Protein AF-A0A2N1QL64-F1 (afdb_monomer_lite)

Structure (mmCIF, N/CA/C/O backbone):
data_AF-A0A2N1QL64-F1
#
_entry.id   AF-A0A2N1QL64-F1
#
loop_
_atom_site.group_PDB
_atom_site.id
_atom_site.type_symbol
_atom_site.label_atom_id
_atom_site.label_alt_id
_atom_site.label_comp_id
_atom_site.label_asym_id
_atom_site.label_entity_id
_atom_site.label_seq_id
_atom_site.pdbx_PDB_ins_code
_atom_site.Cartn_x
_atom_site.Cartn_y
_atom_site.Cartn_z
_atom_site.occupancy
_atom_site.B_iso_or_equiv
_atom_site.auth_seq_id
_atom_site.auth_comp_id
_atom_site.auth_asym_id
_atom_site.auth_atom_id
_atom_site.pdbx_PDB_model_num
ATOM 1 N N . GLY A 1 1 ? -6.101 16.039 15.272 1.00 84.69 1 GLY A N 1
ATOM 2 C CA . GLY A 1 1 ? -6.784 16.147 13.962 1.00 84.69 1 GLY A CA 1
ATOM 3 C C . GLY A 1 1 ? -7.696 14.952 13.737 1.00 84.69 1 GLY A C 1
ATOM 4 O O . GLY A 1 1 ? -7.633 14.002 14.512 1.00 84.69 1 GLY A O 1
ATOM 5 N N . LYS A 1 2 ? -8.550 14.990 12.708 1.00 93.19 2 LYS A N 1
ATOM 6 C CA . LYS A 1 2 ? -9.371 13.846 12.270 1.00 93.19 2 LYS A CA 1
ATOM 7 C C . LYS A 1 2 ? -8.782 13.292 10.973 1.00 93.19 2 LYS A C 1
ATOM 9 O O . LYS A 1 2 ? -8.577 14.058 10.040 1.00 93.19 2 LYS A O 1
ATOM 14 N N . VAL A 1 3 ? -8.521 11.989 10.925 1.00 96.50 3 VAL A N 1
ATOM 15 C CA . VAL A 1 3 ? -8.086 11.282 9.715 1.00 96.50 3 VAL A CA 1
ATOM 16 C C . VAL A 1 3 ? -9.306 10.647 9.059 1.00 96.50 3 VAL A C 1
ATOM 18 O O . VAL A 1 3 ? -10.091 9.967 9.724 1.00 96.50 3 VAL A O 1
ATOM 21 N N . ILE A 1 4 ? -9.466 10.880 7.758 1.00 96.75 4 ILE A N 1
ATOM 22 C CA . ILE A 1 4 ? -10.516 10.275 6.940 1.00 96.75 4 ILE A CA 1
ATOM 23 C C . ILE A 1 4 ? -9.834 9.563 5.775 1.00 96.75 4 ILE A C 1
ATOM 25 O O . ILE A 1 4 ? -9.187 10.203 4.951 1.00 96.75 4 ILE A O 1
ATOM 29 N N . VAL A 1 5 ? -9.973 8.242 5.723 1.00 96.31 5 VAL A N 1
ATOM 30 C CA . VAL A 1 5 ? -9.557 7.424 4.584 1.00 96.31 5 VAL A CA 1
ATOM 31 C C . VAL A 1 5 ? -10.754 7.278 3.662 1.00 96.31 5 VAL A C 1
ATOM 33 O O . VAL A 1 5 ? -11.790 6.773 4.084 1.00 96.31 5 VAL A O 1
ATOM 36 N N . VAL A 1 6 ? -10.611 7.713 2.414 1.00 97.06 6 VAL A N 1
ATOM 37 C CA . VAL A 1 6 ? -11.638 7.558 1.379 1.00 97.06 6 VAL A CA 1
ATOM 38 C C . VAL A 1 6 ? -11.161 6.506 0.387 1.00 97.06 6 VAL A C 1
ATOM 40 O O . VAL A 1 6 ? -10.059 6.614 -0.153 1.00 97.06 6 VAL A O 1
ATOM 43 N N . ALA A 1 7 ? -11.974 5.479 0.159 1.00 97.25 7 ALA A N 1
ATOM 44 C CA . ALA A 1 7 ? -11.653 4.375 -0.737 1.00 97.25 7 ALA A CA 1
ATOM 45 C C . ALA A 1 7 ? -12.879 3.970 -1.564 1.00 97.25 7 ALA A C 1
ATOM 47 O O . ALA A 1 7 ? -14.002 4.025 -1.076 1.00 97.25 7 ALA A O 1
ATOM 48 N N . GLY A 1 8 ? -12.659 3.559 -2.814 1.00 98.00 8 GLY A N 1
ATOM 49 C CA . GLY A 1 8 ? -13.704 2.962 -3.647 1.00 98.00 8 GLY A CA 1
ATOM 50 C C . GLY A 1 8 ? -13.947 1.488 -3.314 1.00 98.00 8 GLY A C 1
ATOM 51 O O . GLY A 1 8 ? -13.095 0.830 -2.704 1.00 98.00 8 GLY A O 1
ATOM 52 N N . THR A 1 9 ? -15.077 0.948 -3.769 1.00 97.62 9 THR A N 1
ATOM 53 C CA . THR A 1 9 ? -15.436 -0.480 -3.620 1.00 97.62 9 THR A CA 1
ATOM 54 C C . THR A 1 9 ? -14.396 -1.411 -4.235 1.00 97.62 9 THR A C 1
ATOM 56 O O . THR A 1 9 ? -14.156 -2.500 -3.716 1.00 97.62 9 THR A O 1
ATOM 59 N N . ASN A 1 10 ? -13.675 -0.944 -5.258 1.00 96.69 10 ASN A N 1
ATOM 60 C CA . ASN A 1 10 ? -12.568 -1.651 -5.899 1.00 96.69 10 ASN A CA 1
ATOM 61 C C . ASN A 1 10 ? -11.390 -1.998 -4.965 1.00 96.69 10 ASN A C 1
ATOM 63 O O . ASN A 1 10 ? -10.423 -2.594 -5.438 1.00 96.69 10 ASN A O 1
ATOM 67 N N . LYS A 1 11 ? -11.395 -1.583 -3.691 1.00 96.50 11 LYS A N 1
ATOM 68 C CA . LYS A 1 11 ? -10.358 -1.870 -2.679 1.00 96.50 11 LYS A CA 1
ATOM 69 C C . LYS A 1 11 ? -10.787 -2.906 -1.633 1.00 96.50 11 LYS A C 1
ATOM 71 O O . LYS A 1 1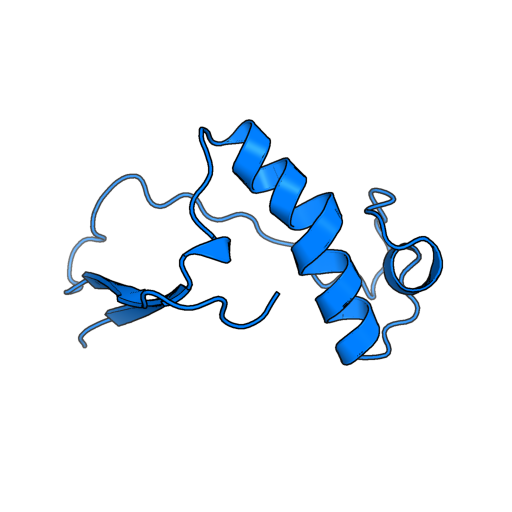1 ? -9.965 -3.271 -0.798 1.00 96.50 11 LYS A O 1
ATOM 76 N N . ILE A 1 12 ? -12.029 -3.389 -1.682 1.00 96.94 12 ILE A N 1
ATOM 77 C CA . ILE A 1 12 ? -12.517 -4.463 -0.811 1.00 96.94 12 ILE A CA 1
ATOM 78 C C . ILE A 1 12 ? -12.099 -5.808 -1.407 1.00 96.94 12 ILE A C 1
ATOM 80 O O . ILE A 1 12 ? -12.339 -6.081 -2.580 1.00 96.94 12 ILE A O 1
ATOM 84 N N . VAL A 1 13 ? -11.471 -6.646 -0.589 1.00 97.88 13 VAL A N 1
ATOM 85 C CA . VAL A 1 13 ? -10.992 -7.982 -0.958 1.00 97.88 13 VAL A CA 1
ATOM 86 C C . VAL A 1 13 ? -11.257 -8.956 0.187 1.00 97.88 13 VAL A C 1
ATOM 88 O O . VAL A 1 13 ? -11.553 -8.538 1.306 1.00 97.88 13 VAL A O 1
ATOM 91 N N . LYS A 1 14 ? -11.159 -10.257 -0.095 1.00 97.69 14 LYS A N 1
ATOM 92 C CA . LYS A 1 14 ? -11.510 -11.326 0.852 1.00 97.69 14 LYS A CA 1
ATOM 93 C C . LYS A 1 14 ? -10.600 -11.415 2.086 1.00 97.69 14 LYS A C 1
ATOM 95 O O . LYS A 1 14 ? -11.087 -11.735 3.164 1.00 97.69 14 LYS A O 1
ATOM 100 N N . ASP A 1 15 ? -9.299 -11.172 1.931 1.00 97.94 15 ASP A N 1
ATOM 101 C CA . ASP A 1 15 ? -8.280 -11.419 2.955 1.00 97.94 15 ASP A CA 1
ATOM 102 C C . ASP A 1 15 ? -6.990 -10.614 2.684 1.00 97.94 15 ASP A C 1
ATOM 104 O O . ASP A 1 15 ? -6.887 -9.883 1.694 1.00 97.94 15 ASP A O 1
ATOM 108 N N . LEU A 1 16 ? -6.006 -10.723 3.589 1.00 97.31 16 LEU A N 1
ATOM 109 C CA . LEU A 1 16 ? -4.719 -10.025 3.476 1.00 97.31 16 LEU A CA 1
ATOM 110 C C . LEU A 1 16 ? -3.913 -10.468 2.247 1.00 97.31 16 LEU A C 1
ATOM 112 O O . LEU A 1 16 ? -3.317 -9.621 1.587 1.00 97.31 16 LEU A O 1
ATOM 116 N N . ALA A 1 17 ? -3.941 -11.757 1.899 1.00 97.62 17 ALA A N 1
ATOM 117 C CA . ALA A 1 17 ? -3.228 -12.269 0.730 1.00 97.62 17 ALA A CA 1
ATOM 118 C C . ALA A 1 17 ? -3.793 -11.662 -0.566 1.00 97.62 17 ALA A C 1
ATOM 120 O O . ALA A 1 1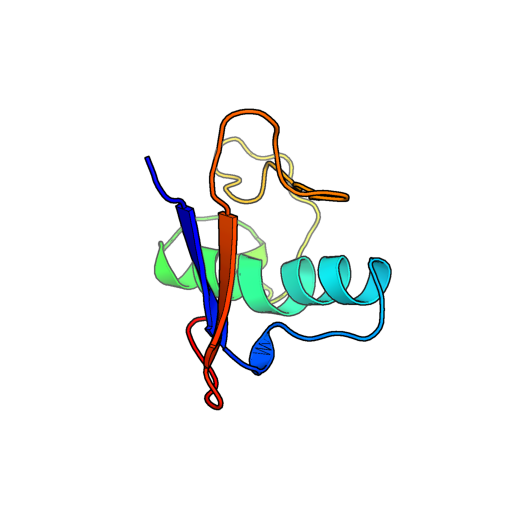7 ? -3.041 -11.181 -1.410 1.00 97.62 17 ALA A O 1
ATOM 121 N N . ALA A 1 18 ? -5.120 -11.579 -0.685 1.00 98.06 18 ALA A N 1
ATOM 122 C CA . ALA A 1 18 ? -5.788 -10.917 -1.799 1.00 98.06 18 ALA A CA 1
ATOM 123 C C . ALA A 1 18 ? -5.526 -9.401 -1.822 1.00 98.06 18 ALA A C 1
ATOM 125 O O . ALA A 1 18 ? -5.485 -8.798 -2.896 1.00 98.06 18 ALA A O 1
ATOM 126 N N . ALA A 1 19 ? -5.333 -8.760 -0.661 1.00 97.38 19 ALA A N 1
ATOM 127 C CA . ALA A 1 19 ? -4.952 -7.347 -0.602 1.00 97.38 19 ALA A CA 1
ATOM 128 C C . ALA A 1 19 ? -3.544 -7.125 -1.167 1.00 97.38 19 ALA A C 1
ATOM 130 O O . ALA A 1 19 ? -3.348 -6.217 -1.980 1.00 97.38 19 ALA A O 1
ATOM 131 N N . GLU A 1 20 ? -2.586 -7.967 -0.784 1.00 96.56 20 GLU A N 1
ATOM 132 C CA . GLU A 1 20 ? -1.220 -7.933 -1.312 1.00 96.56 20 GLU A CA 1
ATOM 133 C C . GLU A 1 20 ? -1.188 -8.226 -2.815 1.00 96.56 20 GLU A C 1
ATOM 135 O O . GLU A 1 20 ? -0.590 -7.459 -3.575 1.00 96.56 20 GLU A O 1
ATOM 140 N N . GLU A 1 21 ? -1.907 -9.254 -3.266 1.00 96.50 21 GLU A N 1
ATOM 141 C CA . GLU A 1 21 ? -2.044 -9.588 -4.686 1.00 96.50 21 GLU A CA 1
ATOM 142 C C . GLU A 1 21 ? -2.611 -8.403 -5.479 1.00 96.50 21 GLU A C 1
ATOM 144 O O . GLU A 1 21 ? -2.038 -7.983 -6.485 1.00 96.50 21 GLU A O 1
ATOM 149 N N . ARG A 1 22 ? -3.688 -7.771 -4.997 1.00 96.56 22 ARG A N 1
ATOM 150 C CA . ARG A 1 22 ? -4.270 -6.585 -5.640 1.00 96.56 22 ARG A CA 1
ATOM 151 C C . ARG A 1 22 ? -3.265 -5.433 -5.731 1.00 96.56 22 ARG A C 1
ATOM 153 O O . ARG A 1 22 ? -3.250 -4.702 -6.728 1.00 96.56 22 ARG A O 1
ATOM 160 N N . ILE A 1 23 ? -2.435 -5.232 -4.706 1.00 95.69 23 ILE A N 1
ATOM 161 C CA . ILE A 1 23 ? -1.378 -4.213 -4.736 1.00 95.69 23 ILE A CA 1
ATOM 162 C C . ILE A 1 23 ? -0.362 -4.544 -5.832 1.00 95.69 23 ILE A C 1
ATOM 164 O O . ILE A 1 23 ? -0.024 -3.667 -6.629 1.00 95.69 23 ILE A O 1
ATOM 168 N N . GLN A 1 24 ? 0.089 -5.795 -5.900 1.00 95.62 24 GLN A N 1
ATOM 169 C CA . GLN A 1 24 ? 1.114 -6.259 -6.835 1.00 95.62 24 GLN A CA 1
ATOM 170 C C . GLN A 1 24 ? 0.635 -6.312 -8.291 1.00 95.62 24 GLN A C 1
ATOM 172 O O . GLN A 1 24 ? 1.403 -5.990 -9.198 1.00 95.62 24 GLN A O 1
ATOM 177 N N . MET A 1 25 ? -0.623 -6.681 -8.515 1.00 95.12 25 MET A N 1
ATOM 178 C CA . MET A 1 25 ? -1.172 -6.955 -9.846 1.00 95.12 25 MET A CA 1
ATOM 179 C C . MET A 1 25 ? -1.939 -5.773 -10.440 1.00 95.12 25 MET A C 1
ATOM 181 O O . MET A 1 25 ? -2.059 -5.673 -11.656 1.00 95.12 25 MET A O 1
ATOM 185 N N . LYS A 1 26 ? -2.460 -4.861 -9.607 1.00 95.25 26 LYS A N 1
ATOM 186 C CA . LYS A 1 26 ? -3.289 -3.732 -10.064 1.00 95.25 26 LYS A CA 1
ATOM 187 C C . LYS A 1 26 ? -2.727 -2.392 -9.605 1.00 95.25 26 LYS A C 1
ATOM 189 O O . LYS A 1 26 ? -2.351 -1.564 -10.432 1.00 95.25 26 LYS A O 1
ATOM 194 N N . ALA A 1 27 ? -2.613 -2.179 -8.294 1.00 96.44 27 ALA A N 1
ATOM 195 C CA . ALA A 1 27 ? -2.353 -0.840 -7.768 1.00 96.44 27 ALA A CA 1
ATOM 196 C C . ALA A 1 27 ? -0.952 -0.311 -8.113 1.00 96.44 27 ALA A C 1
ATOM 198 O O . ALA A 1 27 ? -0.802 0.782 -8.664 1.00 96.44 27 ALA A O 1
ATOM 199 N N . ALA A 1 28 ? 0.088 -1.080 -7.784 1.00 96.88 28 ALA A N 1
ATOM 200 C CA . ALA A 1 28 ? 1.469 -0.654 -7.960 1.00 96.88 28 ALA A CA 1
ATOM 201 C C . ALA A 1 28 ? 1.859 -0.528 -9.443 1.00 96.88 28 ALA A C 1
ATOM 203 O O . ALA A 1 28 ? 2.425 0.515 -9.782 1.00 96.88 28 ALA A O 1
ATOM 204 N N . PRO A 1 29 ? 1.549 -1.484 -10.345 1.00 96.94 29 PRO A N 1
ATOM 205 C CA . PRO A 1 29 ? 1.879 -1.343 -11.765 1.00 96.94 29 PRO A CA 1
ATOM 206 C C . PRO A 1 29 ? 1.220 -0.116 -12.411 1.00 96.94 29 PRO A C 1
ATOM 208 O O . PRO A 1 29 ? 1.903 0.679 -13.059 1.00 96.94 29 PRO A O 1
ATOM 211 N N . ILE A 1 30 ? -0.080 0.105 -12.169 1.00 96.69 30 ILE A N 1
ATOM 212 C CA . ILE A 1 30 ? -0.811 1.249 -12.739 1.00 96.69 30 ILE A CA 1
ATOM 213 C C . ILE A 1 30 ? -0.254 2.573 -12.202 1.00 96.69 30 ILE A C 1
ATOM 215 O O . ILE A 1 30 ? -0.073 3.520 -12.969 1.00 96.69 30 ILE A O 1
ATOM 219 N N . ASN A 1 31 ? 0.077 2.650 -10.908 1.00 96.88 31 ASN A N 1
ATOM 220 C CA . ASN A 1 31 ? 0.651 3.867 -10.337 1.00 96.88 31 ASN A CA 1
ATOM 221 C C . ASN A 1 31 ? 2.060 4.159 -10.872 1.00 96.88 31 ASN A C 1
ATOM 223 O O . ASN A 1 31 ? 2.371 5.308 -11.171 1.00 96.88 31 ASN A O 1
ATOM 227 N N . ASN A 1 32 ? 2.898 3.129 -11.028 1.00 97.75 32 ASN A N 1
ATOM 228 C CA . ASN A 1 32 ? 4.222 3.270 -11.637 1.00 97.75 32 ASN A CA 1
ATOM 229 C C . ASN A 1 32 ? 4.116 3.770 -13.085 1.00 97.75 32 ASN A C 1
ATOM 231 O O . ASN A 1 32 ? 4.811 4.716 -13.455 1.00 97.75 32 ASN A O 1
ATOM 235 N N . LYS A 1 33 ? 3.169 3.223 -13.860 1.00 96.31 33 LYS A N 1
ATOM 236 C CA . LYS A 1 33 ? 2.867 3.690 -15.218 1.00 96.31 33 LYS A CA 1
ATOM 237 C C . LYS A 1 33 ? 2.393 5.147 -15.239 1.00 96.31 33 LYS A C 1
ATOM 239 O O . LYS A 1 33 ? 2.897 5.923 -16.042 1.00 96.31 33 LYS A O 1
ATOM 244 N N . ARG A 1 34 ? 1.480 5.540 -14.339 1.00 96.75 34 ARG A N 1
ATOM 245 C CA . ARG A 1 34 ? 1.004 6.932 -14.194 1.00 96.75 34 ARG A CA 1
ATOM 246 C C . ARG A 1 34 ? 2.146 7.905 -13.896 1.00 96.75 34 ARG A C 1
ATOM 248 O O . ARG A 1 34 ? 2.152 9.011 -14.419 1.00 96.75 34 ARG A O 1
ATOM 255 N N . LEU A 1 35 ? 3.080 7.499 -13.038 1.00 96.75 35 LEU A N 1
ATOM 256 C CA . LEU A 1 35 ? 4.232 8.308 -12.633 1.00 96.75 35 LEU A CA 1
ATOM 257 C C . LEU A 1 35 ? 5.388 8.271 -13.646 1.00 96.75 35 LEU A C 1
ATOM 259 O O . LEU A 1 35 ? 6.368 8.984 -13.456 1.00 96.75 35 LEU A O 1
ATOM 263 N N . GLY A 1 36 ? 5.306 7.443 -14.692 1.00 96.12 36 GLY A N 1
ATOM 264 C CA . GLY A 1 36 ? 6.368 7.302 -15.688 1.00 96.12 36 GLY A CA 1
ATOM 265 C C . GLY A 1 36 ? 7.666 6.714 -15.128 1.00 96.12 36 GLY A C 1
ATOM 266 O O . GLY A 1 36 ? 8.740 6.993 -15.658 1.00 96.12 36 GLY A O 1
ATOM 267 N N . THR A 1 37 ? 7.605 5.924 -14.050 1.00 97.06 37 THR A N 1
ATOM 268 C CA . THR A 1 37 ? 8.818 5.344 -13.457 1.00 97.06 37 THR A CA 1
ATOM 269 C C . THR A 1 37 ? 9.409 4.266 -14.374 1.00 97.06 37 THR A C 1
ATOM 271 O O . THR A 1 37 ? 8.664 3.528 -15.032 1.00 97.06 37 THR A O 1
ATOM 274 N N . PRO A 1 38 ? 10.745 4.090 -14.383 1.00 96.94 38 PRO A N 1
ATOM 275 C CA . PRO A 1 38 ? 11.406 3.072 -15.199 1.00 96.94 38 PRO A CA 1
ATOM 276 C C . PRO A 1 38 ? 11.300 1.656 -14.604 1.00 96.94 38 PRO A C 1
ATOM 278 O O . PRO A 1 38 ? 12.010 0.751 -15.038 1.00 96.94 38 PRO A O 1
ATOM 281 N N . ASN A 1 39 ? 10.445 1.446 -13.598 1.00 97.62 39 ASN A N 1
ATOM 282 C CA . ASN A 1 39 ? 10.353 0.175 -12.892 1.00 97.62 39 ASN A CA 1
ATOM 283 C C . ASN A 1 39 ? 9.800 -0.935 -13.805 1.00 97.62 39 ASN A C 1
ATOM 285 O O . ASN A 1 39 ? 8.935 -0.663 -14.643 1.00 97.62 39 ASN A O 1
ATOM 289 N N . PRO A 1 40 ? 10.228 -2.201 -13.628 1.00 97.12 40 PRO A N 1
ATOM 290 C CA . PRO A 1 40 ? 9.810 -3.303 -14.498 1.00 97.12 40 PRO A CA 1
ATOM 291 C C . PRO A 1 40 ? 8.288 -3.462 -14.607 1.00 97.1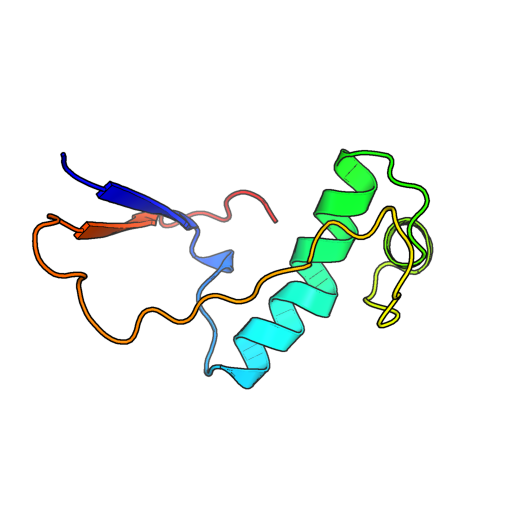2 40 PRO A C 1
ATOM 293 O O . PRO A 1 40 ? 7.770 -3.692 -15.700 1.00 97.12 40 PRO A O 1
ATOM 296 N N . CYS A 1 41 ? 7.563 -3.244 -13.504 1.00 96.69 41 CYS A N 1
ATOM 297 C CA . CYS A 1 41 ? 6.104 -3.351 -13.454 1.00 96.69 41 CYS A CA 1
ATOM 298 C C . CYS A 1 41 ? 5.368 -2.351 -14.362 1.00 96.69 41 CYS A C 1
ATOM 300 O O . CYS A 1 41 ? 4.253 -2.639 -14.792 1.00 96.69 41 CYS A O 1
ATOM 302 N N . SER A 1 42 ? 5.990 -1.221 -14.730 1.00 95.88 42 SER A N 1
ATOM 303 C CA . SER A 1 42 ? 5.434 -0.279 -15.715 1.00 95.88 42 SER A CA 1
ATOM 304 C C . SER A 1 42 ? 5.331 -0.889 -17.117 1.00 95.88 42 SER A C 1
ATOM 306 O O . SER A 1 42 ? 4.512 -0.440 -17.918 1.00 95.88 42 SER A O 1
ATOM 308 N N . ARG A 1 43 ? 6.175 -1.886 -17.425 1.00 94.50 43 ARG A N 1
ATOM 309 C CA . ARG A 1 43 ? 6.240 -2.563 -18.730 1.00 94.50 43 ARG A CA 1
ATOM 310 C C . ARG A 1 43 ? 5.526 -3.909 -18.716 1.00 94.50 43 ARG A C 1
ATOM 312 O O . ARG A 1 43 ? 4.802 -4.213 -19.654 1.00 94.50 43 ARG A O 1
ATOM 319 N N . THR A 1 44 ? 5.730 -4.702 -17.666 1.00 94.94 44 THR A N 1
ATOM 320 C CA . THR A 1 44 ? 5.161 -6.054 -17.555 1.00 94.94 44 THR A CA 1
ATOM 321 C C . THR A 1 44 ? 3.690 -6.048 -17.147 1.00 94.94 44 THR A C 1
ATOM 323 O O . THR A 1 44 ? 3.001 -7.039 -17.355 1.00 94.94 44 THR A O 1
ATOM 326 N N . GLY A 1 45 ? 3.199 -4.955 -16.549 1.00 92.75 45 GLY A N 1
ATOM 327 C CA . GLY A 1 45 ? 1.834 -4.859 -16.024 1.00 92.75 45 GLY A CA 1
ATOM 328 C C . GLY A 1 45 ? 1.616 -5.585 -14.693 1.00 92.75 45 GLY A C 1
ATOM 329 O O . GLY A 1 45 ? 0.536 -5.473 -14.124 1.00 92.75 45 GLY A O 1
ATOM 330 N N . VAL A 1 46 ? 2.634 -6.275 -14.168 1.00 94.62 46 VAL A N 1
ATOM 331 C CA . VAL A 1 46 ? 2.587 -7.054 -12.920 1.00 94.62 46 VAL A CA 1
ATOM 332 C C . VAL A 1 46 ? 3.848 -6.821 -12.089 1.00 94.62 46 VAL A C 1
ATOM 334 O O . VAL A 1 46 ? 4.888 -6.412 -12.613 1.00 94.62 46 VAL A O 1
ATOM 337 N N . CYS A 1 47 ? 3.774 -7.041 -10.776 1.00 95.81 47 CYS A N 1
ATOM 338 C CA . CYS A 1 47 ? 4.933 -6.911 -9.896 1.00 95.81 47 CYS A CA 1
ATOM 339 C C . CYS A 1 47 ? 6.038 -7.911 -10.276 1.00 95.81 47 CYS A C 1
ATOM 341 O O . CYS A 1 47 ? 5.766 -9.081 -10.511 1.00 95.81 47 CYS A O 1
ATOM 343 N N . MET A 1 48 ? 7.287 -7.441 -10.287 1.00 95.56 48 MET A N 1
ATOM 344 C CA . MET A 1 48 ? 8.487 -8.253 -10.550 1.00 95.56 48 MET A CA 1
ATOM 345 C C . MET A 1 48 ? 9.421 -8.303 -9.331 1.00 95.56 48 MET A C 1
ATOM 347 O O . MET A 1 48 ? 10.617 -8.520 -9.490 1.00 95.56 48 MET A O 1
ATOM 351 N N . ASP A 1 49 ? 8.897 -7.979 -8.144 1.00 95.00 49 ASP A N 1
ATOM 352 C CA . ASP A 1 49 ? 9.644 -7.882 -6.880 1.00 95.00 49 ASP A CA 1
ATOM 353 C C . ASP A 1 49 ? 10.981 -7.114 -6.993 1.00 95.00 49 ASP A C 1
ATOM 355 O O . ASP A 1 49 ? 12.041 -7.518 -6.513 1.00 95.00 49 ASP A O 1
ATOM 359 N N . CYS A 1 50 ? 10.950 -5.980 -7.698 1.00 95.38 50 CYS A N 1
ATOM 360 C CA . CYS A 1 50 ? 12.156 -5.209 -7.976 1.00 95.38 50 CYS A CA 1
ATOM 361 C C . CYS A 1 50 ? 12.722 -4.560 -6.703 1.00 95.38 50 CYS A C 1
ATOM 363 O O . CYS A 1 50 ? 11.968 -4.011 -5.906 1.00 95.38 50 CYS A O 1
ATOM 365 N N . GLN A 1 51 ? 14.051 -4.509 -6.575 1.00 96.06 51 GLN A N 1
ATOM 366 C CA . GLN A 1 51 ? 14.760 -3.859 -5.457 1.00 96.06 51 GLN A CA 1
ATOM 367 C C . GLN A 1 51 ? 15.549 -2.610 -5.898 1.00 96.06 51 GLN A C 1
ATOM 369 O O . GLN A 1 51 ? 16.532 -2.220 -5.277 1.00 96.06 51 GLN A O 1
ATOM 374 N N . GLY A 1 52 ? 15.152 -2.002 -7.020 1.00 94.69 52 GLY A N 1
ATOM 375 C CA . GLY A 1 52 ? 15.838 -0.841 -7.586 1.00 94.69 52 GLY A CA 1
ATOM 376 C C . GLY A 1 52 ? 15.592 0.455 -6.797 1.00 94.69 52 GLY A C 1
ATOM 377 O O . GLY A 1 52 ? 14.559 0.587 -6.138 1.00 94.69 52 GLY A O 1
ATOM 378 N N . PRO A 1 53 ? 16.480 1.459 -6.930 1.00 96.69 53 PRO A N 1
ATOM 379 C CA . PRO A 1 53 ? 16.382 2.729 -6.200 1.00 96.69 53 PRO A CA 1
ATOM 380 C C . PRO A 1 53 ? 15.131 3.547 -6.559 1.00 96.69 53 PRO A C 1
ATOM 382 O O . PRO A 1 53 ? 14.723 4.427 -5.810 1.00 96.69 53 PRO A O 1
ATOM 385 N N . THR A 1 54 ? 14.501 3.255 -7.698 1.00 96.75 54 THR A N 1
ATOM 386 C CA . THR A 1 54 ? 13.283 3.917 -8.182 1.00 96.75 54 THR A CA 1
ATOM 387 C C . THR A 1 54 ? 11.993 3.232 -7.724 1.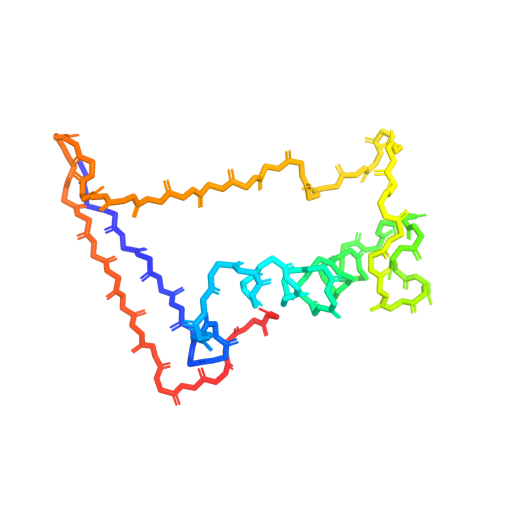00 96.75 54 THR A C 1
ATOM 389 O O . THR A 1 54 ? 10.907 3.652 -8.131 1.00 96.75 54 THR A O 1
ATOM 392 N N . ARG A 1 55 ? 12.067 2.172 -6.903 1.00 96.62 55 ARG A N 1
ATOM 393 C CA . ARG A 1 55 ? 10.892 1.482 -6.349 1.00 96.62 55 ARG A CA 1
ATOM 394 C C . ARG A 1 55 ? 10.059 2.449 -5.504 1.00 96.62 55 ARG A C 1
ATOM 396 O O . ARG A 1 55 ? 10.579 3.110 -4.612 1.00 96.62 55 ARG A O 1
ATOM 403 N N . ILE A 1 56 ? 8.746 2.483 -5.753 1.00 96.44 56 ILE A N 1
ATOM 404 C CA . ILE A 1 56 ? 7.802 3.344 -5.011 1.00 96.44 56 ILE A CA 1
ATOM 405 C C . ILE A 1 56 ? 6.925 2.575 -4.008 1.00 96.44 56 ILE A C 1
ATOM 407 O O . ILE A 1 56 ? 6.408 3.155 -3.060 1.00 96.44 56 ILE A O 1
ATOM 411 N N . CYS A 1 57 ? 6.737 1.267 -4.197 1.00 95.25 57 CYS A N 1
ATOM 412 C CA . CYS A 1 57 ? 5.919 0.402 -3.339 1.00 95.25 57 CYS A CA 1
ATOM 413 C C . CYS A 1 57 ? 6.756 -0.208 -2.198 1.00 95.25 57 CYS A C 1
ATOM 415 O O . CYS A 1 57 ? 6.937 -1.425 -2.126 1.00 95.25 57 CYS A O 1
ATOM 417 N N . ASN A 1 58 ? 7.320 0.650 -1.343 1.00 94.81 58 ASN A N 1
ATOM 418 C CA . ASN A 1 58 ? 8.293 0.256 -0.310 1.00 94.81 58 ASN A CA 1
ATOM 419 C C . ASN A 1 58 ? 7.675 -0.120 1.042 1.00 94.81 58 ASN A C 1
ATOM 421 O O . ASN A 1 58 ? 8.361 -0.695 1.879 1.00 94.81 58 ASN A O 1
ATOM 425 N N . VAL A 1 59 ? 6.409 0.227 1.283 1.00 94.88 59 VAL A N 1
ATOM 426 C CA . VAL A 1 59 ? 5.780 0.084 2.601 1.00 94.88 59 VAL A CA 1
ATOM 427 C C . VAL A 1 59 ? 4.408 -0.562 2.460 1.00 94.88 59 VAL A C 1
ATOM 429 O O . VAL A 1 59 ? 3.583 -0.108 1.668 1.00 94.88 59 VAL A O 1
ATOM 432 N N . LEU A 1 60 ? 4.167 -1.592 3.272 1.00 93.88 60 LEU A N 1
ATOM 433 C CA . LEU A 1 60 ? 2.843 -2.132 3.565 1.00 93.88 60 LEU A CA 1
ATOM 434 C C . LEU A 1 60 ? 2.470 -1.734 4.996 1.00 93.88 60 LEU A C 1
ATOM 436 O O . LEU A 1 60 ? 3.271 -1.879 5.917 1.00 93.88 60 LEU A O 1
ATOM 440 N N . THR A 1 61 ? 1.256 -1.224 5.192 1.00 94.81 61 THR A N 1
ATOM 441 C CA . THR A 1 61 ? 0.749 -0.854 6.518 1.00 94.81 61 THR A CA 1
ATOM 442 C C . THR A 1 61 ? -0.551 -1.588 6.791 1.00 94.81 61 THR A C 1
ATOM 444 O O . THR A 1 61 ? -1.506 -1.470 6.027 1.00 94.81 61 THR A O 1
ATOM 447 N N . ILE A 1 62 ? -0.593 -2.307 7.912 1.00 96.06 62 ILE A N 1
ATOM 448 C CA . ILE A 1 62 ? -1.784 -2.997 8.408 1.00 96.06 62 ILE A CA 1
ATOM 449 C C . ILE A 1 62 ? -2.252 -2.272 9.670 1.00 96.06 62 ILE A C 1
ATOM 451 O O . ILE A 1 62 ? -1.506 -2.150 10.640 1.00 96.06 62 ILE A O 1
ATOM 455 N N . ILE A 1 63 ? -3.488 -1.771 9.654 1.00 95.00 63 ILE A N 1
ATOM 456 C CA . ILE A 1 63 ? -4.096 -1.071 10.790 1.00 95.00 63 ILE A CA 1
ATOM 457 C C . ILE A 1 63 ? -5.094 -2.016 11.458 1.00 95.00 63 ILE A C 1
ATOM 459 O O . ILE A 1 63 ? -6.252 -2.093 11.058 1.00 95.00 63 ILE A O 1
ATOM 463 N N . SER A 1 64 ? -4.651 -2.725 12.496 1.00 94.38 64 SER A N 1
ATOM 464 C CA . SER A 1 64 ? -5.500 -3.689 13.214 1.00 94.38 64 SER A CA 1
ATOM 465 C C . SER A 1 64 ? -6.545 -3.024 14.120 1.00 94.38 64 SER A C 1
ATOM 467 O O . SER A 1 64 ? -7.554 -3.635 14.462 1.00 94.38 64 SER A O 1
ATOM 469 N N . LYS A 1 65 ? -6.309 -1.775 14.547 1.00 94.00 65 LYS A N 1
ATOM 470 C CA . LYS A 1 65 ? -7.214 -0.995 15.406 1.00 94.00 65 LYS A CA 1
ATOM 471 C C . LYS A 1 65 ? -7.014 0.501 15.177 1.00 94.00 65 LYS A C 1
ATOM 473 O O . LYS A 1 65 ? -5.937 0.932 14.772 1.00 94.00 65 LYS A O 1
ATOM 478 N N . ARG A 1 66 ? -8.037 1.303 15.498 1.00 94.00 66 ARG A N 1
ATOM 479 C CA . ARG A 1 66 ? -7.943 2.770 15.547 1.00 94.00 66 ARG A CA 1
ATOM 480 C C . ARG A 1 66 ? -6.702 3.215 16.349 1.00 94.00 66 ARG A C 1
ATOM 482 O O . ARG A 1 66 ? -6.619 2.861 17.529 1.00 94.00 66 ARG A O 1
ATOM 489 N N . PRO A 1 67 ? -5.793 4.016 15.759 1.00 92.56 67 PRO A N 1
ATOM 490 C CA . PRO A 1 67 ? -4.635 4.557 16.466 1.00 92.56 67 PRO A CA 1
ATOM 491 C C . PRO A 1 67 ? -5.021 5.397 17.689 1.00 92.56 67 PRO A C 1
ATOM 493 O O . PRO A 1 67 ? -6.013 6.133 17.669 1.00 92.56 67 PRO A O 1
ATOM 496 N N . LEU A 1 68 ? -4.220 5.310 18.753 1.00 93.75 68 LEU A N 1
ATOM 497 C CA . LEU A 1 68 ? -4.417 6.112 19.962 1.00 93.75 68 LEU A CA 1
ATOM 498 C C . LEU A 1 68 ? -4.244 7.607 19.657 1.00 93.75 68 LEU A C 1
ATOM 500 O O . LEU A 1 68 ? -3.454 7.997 18.801 1.00 93.75 68 LEU A O 1
ATOM 504 N N . GLY A 1 69 ? -5.015 8.455 20.340 1.00 92.62 69 GLY A N 1
ATOM 505 C CA . GLY A 1 69 ? -4.925 9.914 20.198 1.00 92.62 69 GLY A CA 1
ATOM 506 C C . GLY A 1 69 ? -5.438 10.487 18.870 1.00 92.62 69 GLY A C 1
ATOM 507 O O . GLY A 1 69 ? -5.402 11.700 18.684 1.00 92.62 69 GLY A O 1
ATOM 508 N N . THR A 1 70 ? -5.948 9.657 17.952 1.00 93.69 70 THR A N 1
ATOM 509 C CA . THR A 1 70 ? -6.474 10.106 16.655 1.00 93.69 70 THR A CA 1
ATOM 510 C C . THR A 1 70 ? -7.897 9.607 16.414 1.00 93.69 70 THR A C 1
ATOM 512 O O . THR A 1 70 ? -8.234 8.435 16.605 1.00 93.69 70 THR A O 1
ATOM 515 N N . ASN A 1 71 ? -8.763 10.513 15.958 1.00 94.62 71 ASN A N 1
ATOM 516 C CA . ASN A 1 71 ? -10.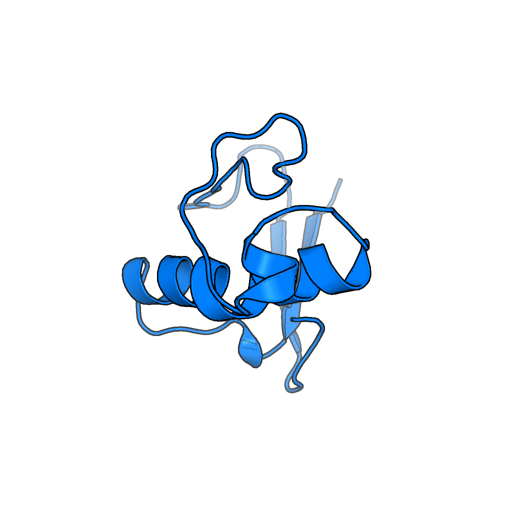047 10.135 15.378 1.00 94.62 71 ASN A CA 1
ATOM 517 C C . ASN A 1 71 ? -9.802 9.642 13.954 1.00 94.62 71 ASN A C 1
ATOM 519 O O . ASN A 1 71 ? -9.206 10.362 13.155 1.00 94.62 71 ASN A O 1
ATOM 523 N N . PHE A 1 72 ? -10.258 8.430 13.649 1.00 96.75 72 PHE A N 1
ATOM 524 C CA . PHE A 1 72 ? -9.987 7.757 12.382 1.00 96.75 72 PHE A CA 1
ATOM 525 C C . PHE A 1 72 ? -11.297 7.234 11.801 1.00 96.75 72 PHE A C 1
ATOM 527 O O . PHE A 1 72 ? -12.042 6.545 12.498 1.00 96.75 72 PHE A O 1
ATOM 534 N N . HIS A 1 73 ? -11.584 7.574 10.549 1.00 96.19 73 HIS A N 1
ATOM 535 C CA . HIS A 1 73 ? -12.787 7.138 9.850 1.00 96.19 73 HIS A CA 1
ATOM 536 C C . HIS A 1 73 ? -12.426 6.584 8.474 1.00 96.19 73 HIS A C 1
ATOM 538 O O . HIS A 1 73 ? -11.597 7.169 7.780 1.00 96.19 73 HIS A O 1
ATOM 544 N N . VAL A 1 74 ? -13.055 5.477 8.085 1.00 96.19 74 VAL A N 1
ATOM 545 C CA . VAL A 1 74 ? -12.925 4.890 6.748 1.00 96.19 74 VAL A CA 1
ATOM 546 C C . VAL A 1 74 ? -14.268 5.049 6.048 1.00 96.19 74 VAL A C 1
ATOM 548 O O . VAL A 1 74 ? -15.268 4.508 6.512 1.00 96.19 74 VAL A O 1
ATOM 551 N N . LEU A 1 75 ? -14.284 5.813 4.960 1.00 97.12 75 LEU A N 1
ATOM 552 C CA . LEU A 1 75 ? -15.441 6.022 4.099 1.00 97.12 75 LEU A CA 1
ATOM 553 C C . LEU A 1 75 ? -15.259 5.203 2.821 1.00 97.12 75 LEU A C 1
ATOM 555 O O . LEU A 1 75 ? -14.332 5.455 2.046 1.00 97.12 75 LEU A O 1
ATOM 559 N N . ILE A 1 76 ? -16.162 4.251 2.601 1.00 97.62 76 ILE A N 1
ATOM 560 C CA . ILE A 1 76 ? -16.235 3.503 1.349 1.00 97.62 76 ILE A CA 1
ATOM 561 C C . ILE A 1 76 ? -17.241 4.187 0.430 1.00 97.62 76 ILE A C 1
ATOM 563 O O . ILE A 1 76 ? -18.415 4.320 0.769 1.00 97.62 76 ILE A O 1
ATOM 567 N N . VAL A 1 77 ? -16.767 4.617 -0.733 1.00 98.12 77 VAL A N 1
ATOM 568 C CA . VAL A 1 77 ? -17.594 5.172 -1.804 1.00 98.12 77 VAL A CA 1
ATOM 569 C C . VAL A 1 77 ? -18.042 4.024 -2.699 1.00 98.12 77 VAL A C 1
ATOM 571 O O . VAL A 1 77 ? -17.223 3.181 -3.055 1.00 98.12 77 VAL A O 1
ATOM 574 N N . GLY A 1 78 ? -19.321 4.003 -3.082 1.00 98.00 78 GLY A N 1
ATOM 575 C CA . GLY A 1 78 ? -19.949 2.948 -3.894 1.00 98.00 78 GLY A CA 1
ATOM 576 C C . GLY A 1 78 ? -19.432 2.800 -5.334 1.00 98.00 78 GLY A C 1
ATOM 577 O O . GLY A 1 78 ? -20.026 2.064 -6.112 1.00 98.00 78 GLY A O 1
ATOM 578 N N . GLU A 1 79 ? -18.345 3.480 -5.692 1.00 97.75 79 GLU A N 1
ATOM 579 C CA . GLU A 1 79 ? -17.784 3.559 -7.041 1.00 97.75 79 GLU A CA 1
ATOM 580 C C . GLU A 1 79 ? -16.338 3.042 -7.070 1.00 97.75 79 GLU A C 1
ATOM 582 O O . GLU A 1 79 ? -15.650 2.976 -6.043 1.00 97.75 79 GLU A O 1
ATOM 587 N N . GLU A 1 80 ? -15.838 2.704 -8.262 1.00 96.75 80 GLU A N 1
ATOM 588 C CA . GLU A 1 80 ? -14.421 2.399 -8.445 1.00 96.75 80 GLU A CA 1
ATOM 589 C C . GLU A 1 80 ? -13.590 3.688 -8.474 1.00 96.75 80 GLU A C 1
ATOM 591 O O . GLU A 1 80 ? -13.697 4.494 -9.394 1.00 96.75 80 GLU A O 1
ATOM 596 N N . LEU A 1 81 ? -12.716 3.871 -7.479 1.00 95.25 81 LEU A N 1
ATOM 597 C CA . LEU A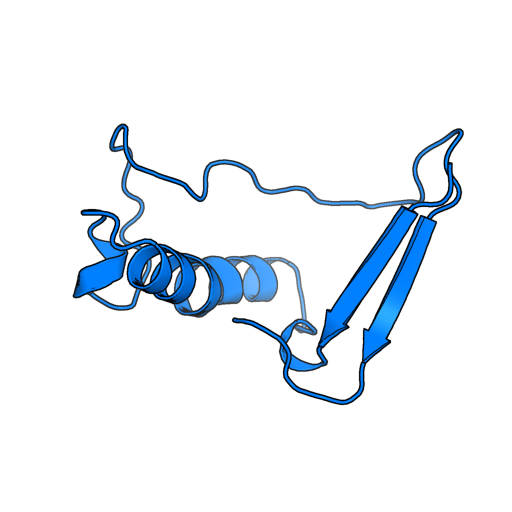 1 81 ? -11.868 5.061 -7.366 1.00 95.25 81 LEU A CA 1
ATOM 598 C C . LEU A 1 81 ? -10.387 4.697 -7.459 1.00 95.25 81 LEU A C 1
ATOM 600 O O . LEU A 1 81 ? -9.923 3.765 -6.795 1.00 95.25 81 LEU A O 1
ATOM 604 N N . GLY A 1 82 ? -9.617 5.472 -8.223 1.00 92.12 82 GLY A N 1
ATOM 605 C CA . GLY A 1 82 ? -8.178 5.259 -8.403 1.00 92.12 82 GLY A CA 1
ATOM 606 C C . GLY A 1 82 ? -7.845 3.897 -9.027 1.00 92.12 82 GLY A C 1
ATOM 607 O O . GLY A 1 82 ? -8.581 3.394 -9.867 1.00 92.12 82 GLY A O 1
ATOM 608 N N . PHE A 1 83 ? -6.730 3.303 -8.602 1.00 90.25 83 PHE A N 1
ATOM 609 C CA . PHE A 1 83 ? -6.254 1.984 -9.040 1.00 90.25 83 PHE A CA 1
ATOM 610 C C . PHE A 1 83 ? -6.308 0.948 -7.915 1.00 90.25 83 PHE A C 1
ATOM 612 O O . PHE A 1 83 ? -6.575 1.301 -6.740 1.00 90.25 83 PHE A O 1
#

Foldseek 3Di:
DAAEAEAEPLQDDDDPVVNVQCCFQPVQLVVCCVVVFPDPSVPVSGHPVDPDPRRDPPDDDDDPDDDPPYHYYYHYDHHHDHD

Radius of gyration: 14.64 Å; chains: 1; bounding box: 36×28×39 Å

Sequence (83 aa):
GKVIVVAGTNKIVKDLAAAEERIQMKAAPINNKRLGTPNPCSRTGVCMDCQGPTRICNVLTIISKRPLGTNFHVLIVGEELGF

pLDDT: mean 95.83, std 1.98, range [84.69, 98.12]

Secondary structure (DSSP, 8-state):
-EEEEEEEGGG--SSHHHHHHHIIIIIHHHHHHHHT---THHHHSS------TT----------SPPTT-EEEEEEESS----